Protein AF-A0ABD0RGY0-F1 (afdb_monomer)

pLDDT: mean 93.95, std 3.65, range [80.62, 98.25]

Organism: Cirrhinus mrigala (NCBI:txid683832)

Nearest PDB structures (foldseek):
  6o60-assembly1_A  TM=2.353E-01  e=8.264E+00  Homo sapiens

Sequence (127 aa):
LLKFADDTTVIGLIRDGDESAYRQEVKELAVWCSHNNLELNKLKTVEMIVDFRRNPPALSSLTIMDSTVATVEKFKFLGCFISQDLKWVTHIDSIVKKAQQRLYFLRQLKKFNLPQELLRQFYSAVI

Radius of gyration: 21.37 Å; Cα contacts (8 Å, |Δi|>4): 112; chains: 1; bounding box: 49×20×56 Å

Mean predicted aligned error: 4.46 Å

Structure (mmCIF, N/CA/C/O backbone):
data_AF-A0ABD0RGY0-F1
#
_entry.id   AF-A0ABD0RGY0-F1
#
loop_
_atom_site.group_PDB
_atom_site.id
_atom_site.type_symbol
_atom_site.label_atom_id
_atom_site.label_alt_id
_atom_site.label_comp_id
_atom_site.label_asym_id
_atom_site.label_entity_id
_atom_site.label_seq_id
_atom_site.pdbx_PDB_ins_code
_atom_site.Cartn_x
_atom_site.Cartn_y
_atom_site.Cartn_z
_atom_site.occupancy
_atom_site.B_iso_or_equiv
_atom_site.auth_seq_id
_atom_site.auth_comp_id
_atom_site.auth_asym_id
_atom_site.auth_atom_id
_atom_site.pdbx_PDB_model_num
ATOM 1 N N . LEU A 1 1 ? 5.033 -11.878 -10.026 1.00 84.94 1 LEU A N 1
ATOM 2 C CA . LEU A 1 1 ? 3.651 -11.351 -10.082 1.00 84.94 1 LEU A CA 1
ATOM 3 C C . LEU A 1 1 ? 2.887 -11.795 -8.840 1.00 84.94 1 LEU A C 1
ATOM 5 O O . LEU A 1 1 ? 2.991 -12.961 -8.477 1.00 84.94 1 LEU A O 1
ATOM 9 N N . LEU A 1 2 ? 2.134 -10.902 -8.205 1.00 91.94 2 LEU A N 1
ATOM 10 C CA . LEU A 1 2 ? 1.199 -11.233 -7.130 1.00 91.94 2 LEU A CA 1
ATOM 11 C C . LEU A 1 2 ? -0.186 -10.695 -7.501 1.00 91.94 2 LEU A C 1
ATOM 13 O O . LEU A 1 2 ? -0.298 -9.561 -7.955 1.00 91.94 2 LEU A O 1
ATOM 17 N N . LYS A 1 3 ? -1.228 -11.518 -7.359 1.00 92.12 3 LYS A N 1
ATOM 18 C CA . LYS A 1 3 ? -2.598 -11.186 -7.768 1.00 92.12 3 LYS A CA 1
ATOM 19 C C . LYS A 1 3 ? -3.573 -11.455 -6.629 1.00 92.12 3 LYS A C 1
ATOM 21 O O . LYS A 1 3 ? -3.503 -12.511 -6.001 1.00 92.12 3 LYS A O 1
ATOM 26 N N . PHE A 1 4 ? -4.501 -10.531 -6.411 1.00 92.00 4 PHE A N 1
ATOM 27 C CA . PHE A 1 4 ? -5.611 -10.682 -5.480 1.00 92.00 4 PHE A CA 1
ATOM 28 C C . PHE A 1 4 ? -6.869 -10.056 -6.086 1.00 92.00 4 PHE A C 1
ATOM 30 O O . PHE A 1 4 ? -6.917 -8.849 -6.276 1.00 92.00 4 PHE A O 1
ATOM 37 N N . ALA A 1 5 ? -7.885 -10.870 -6.385 1.00 90.75 5 ALA A N 1
ATOM 38 C CA . ALA A 1 5 ? -9.069 -10.429 -7.129 1.00 90.75 5 ALA A CA 1
ATOM 39 C C . ALA A 1 5 ? -8.685 -9.676 -8.428 1.00 90.75 5 ALA A C 1
ATOM 41 O O . ALA A 1 5 ? -8.069 -10.278 -9.316 1.00 90.75 5 ALA A O 1
ATOM 42 N N . ASP A 1 6 ? -9.055 -8.400 -8.537 1.00 89.44 6 ASP A N 1
ATOM 43 C CA . ASP A 1 6 ? -8.717 -7.478 -9.623 1.00 89.44 6 ASP A CA 1
ATOM 44 C C . ASP A 1 6 ? -7.370 -6.758 -9.425 1.00 89.44 6 ASP A C 1
ATOM 46 O O . ASP A 1 6 ? -6.759 -6.327 -10.405 1.00 89.44 6 ASP A O 1
ATOM 50 N N . ASP A 1 7 ? -6.852 -6.697 -8.195 1.00 91.31 7 ASP A N 1
ATOM 51 C CA . ASP A 1 7 ? -5.549 -6.103 -7.902 1.00 91.31 7 ASP A CA 1
ATOM 52 C C . ASP A 1 7 ? -4.412 -7.004 -8.411 1.00 91.31 7 ASP A C 1
ATOM 54 O O . ASP A 1 7 ? -4.314 -8.196 -8.097 1.00 91.31 7 ASP A O 1
ATOM 58 N N . THR A 1 8 ? -3.502 -6.411 -9.183 1.00 93.44 8 THR A N 1
ATOM 59 C CA . THR A 1 8 ? -2.308 -7.081 -9.710 1.00 93.44 8 THR A CA 1
ATOM 60 C C . THR A 1 8 ? -1.064 -6.270 -9.374 1.00 93.44 8 THR A C 1
ATOM 62 O O . THR A 1 8 ? -1.021 -5.058 -9.568 1.00 93.44 8 THR A O 1
ATOM 65 N N . THR A 1 9 ? -0.029 -6.939 -8.873 1.00 94.62 9 THR A N 1
ATOM 66 C CA . THR A 1 9 ? 1.244 -6.330 -8.485 1.00 94.62 9 THR A CA 1
ATOM 67 C C . THR A 1 9 ? 2.392 -7.029 -9.199 1.00 94.62 9 THR A C 1
ATOM 69 O O . THR A 1 9 ? 2.614 -8.236 -9.049 1.00 94.62 9 THR A O 1
ATOM 72 N N . VAL A 1 10 ? 3.152 -6.256 -9.971 1.00 95.19 10 VAL A N 1
ATOM 73 C CA . VAL A 1 10 ? 4.429 -6.683 -10.544 1.00 95.19 10 VAL A CA 1
ATOM 74 C C . VAL A 1 10 ? 5.529 -6.250 -9.583 1.00 95.19 10 VAL A C 1
ATOM 76 O O . VAL A 1 10 ? 5.566 -5.103 -9.152 1.00 95.19 10 VAL A O 1
ATOM 79 N N . ILE A 1 11 ? 6.400 -7.186 -9.217 1.00 94.56 11 ILE A N 1
ATOM 80 C CA . ILE A 1 11 ? 7.558 -6.936 -8.358 1.00 94.56 11 ILE A CA 1
ATOM 81 C C . ILE A 1 11 ? 8.770 -7.373 -9.159 1.00 94.56 11 ILE A C 1
ATOM 83 O O . ILE A 1 11 ? 8.800 -8.506 -9.642 1.00 94.56 11 ILE A O 1
ATOM 87 N N . GLY A 1 12 ? 9.753 -6.492 -9.285 1.00 94.44 12 GLY A N 1
ATOM 88 C CA . GLY A 1 12 ? 11.006 -6.799 -9.949 1.00 94.44 12 GLY A CA 1
ATOM 89 C C . GLY A 1 12 ? 12.186 -6.183 -9.219 1.00 94.44 12 GLY A C 1
ATOM 90 O O . GLY A 1 12 ? 12.043 -5.239 -8.445 1.00 94.44 12 GLY A O 1
ATOM 91 N N . LEU A 1 13 ? 13.352 -6.778 -9.440 1.00 93.81 13 LEU A N 1
ATOM 92 C CA . LEU A 1 13 ? 14.601 -6.358 -8.828 1.00 93.81 13 LEU A CA 1
ATOM 93 C C . LEU A 1 13 ? 15.405 -5.537 -9.835 1.00 93.81 13 LEU A C 1
ATOM 95 O O . LEU A 1 13 ? 15.685 -6.025 -10.925 1.00 93.81 13 LEU A O 1
ATOM 99 N N . ILE A 1 14 ? 15.810 -4.333 -9.436 1.00 92.62 14 ILE A N 1
ATOM 100 C CA . ILE A 1 14 ? 16.719 -3.478 -10.205 1.00 92.62 14 ILE A CA 1
ATOM 101 C C . ILE A 1 14 ? 18.143 -3.746 -9.710 1.00 92.62 14 ILE A C 1
ATOM 103 O O . ILE A 1 14 ? 18.425 -3.593 -8.518 1.00 92.62 14 ILE A O 1
ATOM 107 N N . ARG A 1 15 ? 19.047 -4.157 -10.605 1.00 90.25 15 ARG A N 1
ATOM 108 C CA . ARG A 1 15 ? 20.470 -4.403 -10.296 1.00 90.25 15 ARG A CA 1
ATOM 109 C C . ARG A 1 15 ? 21.342 -3.575 -11.212 1.00 90.25 15 ARG A C 1
ATOM 111 O O . ARG A 1 15 ? 21.086 -3.537 -12.401 1.00 90.25 15 ARG A O 1
ATOM 118 N N . ASP A 1 16 ? 22.343 -2.899 -10.655 1.00 87.94 16 ASP A N 1
ATOM 119 C CA . ASP A 1 16 ? 23.302 -2.098 -11.431 1.00 87.94 16 ASP A CA 1
ATOM 120 C C . ASP A 1 16 ? 22.646 -1.061 -12.368 1.00 87.94 16 ASP A C 1
ATOM 122 O O . ASP A 1 16 ? 23.199 -0.686 -13.395 1.00 87.94 16 ASP A O 1
ATOM 126 N N . GLY A 1 17 ? 21.453 -0.580 -11.994 1.00 86.38 17 GLY A N 1
ATOM 127 C CA . GLY A 1 17 ? 20.658 0.346 -12.807 1.00 86.38 17 GLY A CA 1
ATOM 128 C C . GLY A 1 17 ? 19.869 -0.316 -13.942 1.00 86.38 17 GLY A C 1
ATOM 129 O O . GLY A 1 17 ? 19.181 0.386 -14.672 1.00 86.38 17 GLY A O 1
ATOM 130 N N . ASP A 1 18 ? 19.925 -1.641 -14.082 1.00 90.88 18 ASP A N 1
ATOM 131 C CA . ASP A 1 18 ? 19.121 -2.382 -15.047 1.00 90.88 18 ASP A CA 1
ATOM 132 C C . ASP A 1 18 ? 17.682 -2.566 -14.549 1.00 90.88 18 ASP A C 1
ATOM 134 O O . ASP A 1 18 ? 17.399 -3.291 -13.590 1.00 90.88 18 ASP A O 1
ATOM 138 N 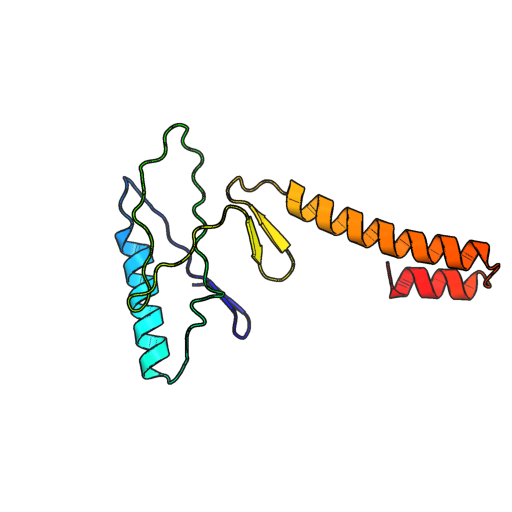N . GLU A 1 19 ? 16.771 -1.881 -15.233 1.00 92.75 19 GLU A N 1
ATOM 139 C CA . GLU A 1 19 ? 15.326 -1.888 -15.010 1.00 92.75 19 GLU A CA 1
ATOM 140 C C . GLU A 1 19 ? 14.588 -2.853 -15.962 1.00 92.75 19 GLU A C 1
ATOM 142 O O . GLU A 1 19 ? 13.366 -3.010 -15.881 1.00 92.75 19 GLU A O 1
ATOM 147 N N . SER A 1 20 ? 15.302 -3.492 -16.895 1.00 93.25 20 SER A N 1
ATOM 148 C CA . SER A 1 20 ? 14.706 -4.133 -18.076 1.00 93.25 20 SER A CA 1
ATOM 149 C C . SER A 1 20 ? 13.772 -5.283 -17.719 1.00 93.25 20 SER A C 1
ATOM 151 O O . SER A 1 20 ? 12.699 -5.402 -18.307 1.00 93.25 20 SER A O 1
ATOM 153 N N . ALA A 1 21 ? 14.141 -6.100 -16.729 1.00 93.19 21 ALA A N 1
ATOM 154 C CA . ALA A 1 21 ? 13.369 -7.280 -16.349 1.00 93.19 21 ALA A CA 1
ATOM 155 C C . ALA A 1 21 ? 11.936 -6.929 -15.916 1.00 93.19 21 ALA A C 1
ATOM 157 O O . ALA A 1 21 ? 10.972 -7.475 -16.446 1.00 93.19 21 ALA A O 1
ATOM 158 N N . TYR A 1 22 ? 11.774 -5.982 -14.987 1.00 93.69 22 TYR A N 1
ATOM 159 C CA . TYR A 1 22 ? 10.441 -5.631 -14.490 1.00 93.69 22 TYR A CA 1
ATOM 160 C C . TYR A 1 22 ? 9.643 -4.816 -15.513 1.00 93.69 22 TYR A C 1
ATOM 162 O O . TYR A 1 22 ? 8.427 -4.971 -15.609 1.00 93.69 22 TYR A O 1
ATOM 170 N N . ARG A 1 23 ? 10.316 -3.974 -16.309 1.00 94.62 23 ARG A N 1
ATOM 171 C CA . ARG A 1 23 ? 9.673 -3.209 -17.387 1.00 94.62 23 ARG A CA 1
ATOM 172 C C . ARG A 1 23 ? 9.133 -4.123 -18.479 1.00 94.62 23 ARG A C 1
ATOM 174 O O . ARG A 1 23 ? 8.033 -3.885 -18.977 1.00 94.62 23 ARG A O 1
ATOM 181 N N . GLN A 1 24 ? 9.875 -5.175 -18.817 1.00 94.31 24 GLN A N 1
ATOM 182 C CA . GLN A 1 24 ? 9.428 -6.188 -19.765 1.00 94.31 24 GLN A CA 1
ATOM 183 C C . GLN A 1 24 ? 8.193 -6.928 -19.237 1.00 94.31 24 GLN A C 1
ATOM 185 O O . GLN A 1 24 ? 7.201 -7.019 -19.953 1.00 94.31 24 GLN A O 1
ATOM 190 N N . GLU A 1 25 ? 8.195 -7.340 -17.969 1.00 94.94 25 GLU A N 1
ATOM 191 C CA . GLU A 1 25 ? 7.032 -7.960 -17.313 1.00 94.94 25 GLU A CA 1
ATOM 192 C C . GLU A 1 25 ? 5.794 -7.045 -17.313 1.00 94.94 25 GLU A C 1
ATOM 194 O O . GLU A 1 25 ? 4.690 -7.475 -17.645 1.00 94.94 25 GLU A O 1
ATOM 199 N N . VAL A 1 26 ? 5.956 -5.753 -17.001 1.00 94.81 26 VAL A N 1
ATOM 200 C CA . VAL A 1 26 ? 4.856 -4.771 -17.066 1.00 94.81 26 VAL A CA 1
ATOM 201 C C . VAL A 1 26 ? 4.310 -4.644 -18.491 1.00 94.81 26 VAL A C 1
ATOM 203 O O . VAL A 1 26 ? 3.092 -4.585 -18.686 1.00 94.81 26 VAL A O 1
ATOM 206 N N . LYS A 1 27 ? 5.191 -4.620 -19.497 1.00 94.19 27 LYS A N 1
ATOM 207 C CA . LYS A 1 27 ? 4.805 -4.543 -20.910 1.00 94.19 27 LYS A CA 1
ATOM 208 C C . LYS A 1 27 ? 4.047 -5.792 -21.355 1.00 94.19 27 LYS A C 1
ATOM 210 O O . LYS A 1 27 ? 2.996 -5.668 -21.981 1.00 94.19 27 LYS A O 1
ATOM 215 N N . GLU A 1 28 ? 4.552 -6.976 -21.025 1.00 94.50 28 GLU A N 1
ATOM 216 C CA . GLU A 1 28 ? 3.906 -8.252 -21.342 1.00 94.50 28 GLU A CA 1
ATOM 217 C C . GLU A 1 28 ? 2.541 -8.370 -20.670 1.00 94.50 28 GLU A C 1
ATOM 219 O O . GLU A 1 28 ? 1.568 -8.742 -21.327 1.00 94.50 28 GLU A O 1
ATOM 224 N N . LEU A 1 29 ? 2.433 -7.952 -19.406 1.00 94.25 29 LEU A N 1
ATOM 225 C CA . LEU A 1 29 ? 1.162 -7.907 -18.692 1.00 94.25 29 LEU A CA 1
ATOM 226 C C . LEU A 1 29 ? 0.164 -6.959 -19.368 1.00 94.25 29 LEU A C 1
ATOM 228 O O . LEU A 1 29 ? -0.991 -7.331 -19.561 1.00 94.25 29 LEU A O 1
ATOM 232 N N . ALA A 1 30 ? 0.590 -5.758 -19.768 1.00 94.00 30 ALA A N 1
ATOM 233 C CA . ALA A 1 30 ? -0.280 -4.803 -20.453 1.00 94.00 30 ALA A CA 1
ATOM 234 C C . ALA A 1 30 ? -0.779 -5.336 -21.806 1.00 94.00 30 ALA A C 1
ATOM 236 O O . ALA A 1 30 ? -1.962 -5.210 -22.130 1.00 94.00 30 ALA A O 1
ATOM 237 N N . VAL A 1 31 ? 0.105 -5.982 -22.571 1.00 94.44 31 VAL A N 1
ATOM 238 C CA . VAL A 1 31 ? -0.242 -6.649 -23.833 1.00 94.44 31 VAL A CA 1
ATOM 239 C C . VAL A 1 31 ? -1.211 -7.804 -23.587 1.00 94.44 31 VAL A C 1
ATOM 241 O O . VAL A 1 31 ? -2.194 -7.948 -24.312 1.00 94.44 31 VAL A O 1
ATOM 244 N N . TRP A 1 32 ? -0.973 -8.616 -22.560 1.00 94.81 32 TRP A N 1
ATOM 245 C CA . TRP A 1 32 ? -1.865 -9.712 -22.201 1.00 94.81 32 TRP A CA 1
A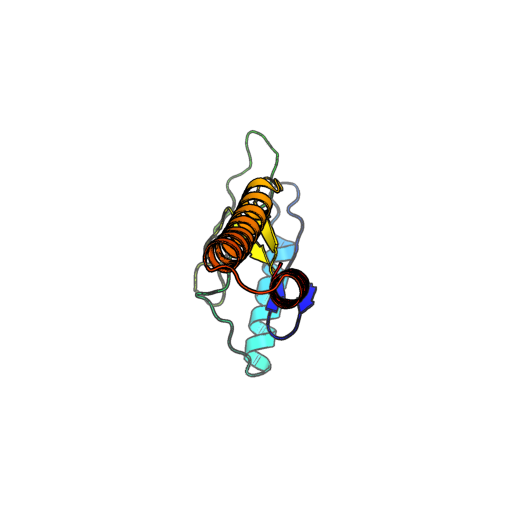TOM 246 C C . TRP A 1 32 ? -3.249 -9.199 -21.788 1.00 94.81 32 TRP A C 1
ATOM 248 O O . TRP A 1 32 ? -4.250 -9.719 -22.274 1.00 94.81 32 TRP A O 1
ATOM 258 N N . CYS A 1 33 ? -3.328 -8.145 -20.972 1.00 94.19 33 CYS A N 1
ATOM 259 C CA . CYS A 1 33 ? -4.595 -7.519 -20.596 1.00 94.19 33 CYS A CA 1
ATOM 260 C C . CYS A 1 33 ? -5.380 -7.047 -21.827 1.00 94.19 33 CYS A C 1
ATOM 262 O O . CYS A 1 33 ? -6.545 -7.409 -21.969 1.00 94.19 33 CYS A O 1
ATOM 264 N N . SER A 1 34 ? -4.721 -6.343 -22.753 1.00 92.88 34 SER A N 1
ATOM 265 C CA . SER A 1 34 ? -5.317 -5.903 -24.022 1.00 92.88 34 SER A CA 1
ATOM 266 C C . SER A 1 34 ? -5.908 -7.070 -24.829 1.00 92.88 34 SER A C 1
ATOM 268 O O . SER A 1 34 ? -7.077 -7.030 -25.206 1.00 92.88 34 SER A O 1
ATOM 270 N N . HIS A 1 35 ? -5.146 -8.154 -25.016 1.00 96.31 35 HIS A N 1
ATOM 271 C CA . HIS A 1 35 ? -5.612 -9.336 -25.755 1.00 96.31 35 HIS A CA 1
ATOM 272 C C . HIS A 1 35 ? -6.754 -10.096 -25.070 1.00 96.31 35 HIS A C 1
ATOM 274 O O . HIS A 1 35 ? -7.486 -10.825 -25.735 1.00 96.31 35 HIS A O 1
ATOM 280 N N . ASN A 1 36 ? -6.891 -9.959 -23.751 1.00 95.62 36 ASN A N 1
ATOM 281 C CA . ASN A 1 36 ? -7.916 -10.640 -22.960 1.00 95.62 36 ASN A CA 1
ATOM 282 C C . ASN A 1 36 ? -9.083 -9.714 -22.591 1.00 95.62 36 ASN A C 1
ATOM 284 O O . ASN A 1 36 ? -9.851 -10.028 -21.682 1.00 95.62 36 ASN A O 1
ATOM 288 N N . ASN A 1 37 ? -9.227 -8.581 -23.286 1.00 94.62 37 ASN A N 1
ATOM 289 C CA . ASN A 1 37 ? -10.287 -7.594 -23.076 1.00 94.62 37 ASN A CA 1
ATOM 290 C C . ASN A 1 37 ? -10.334 -7.060 -21.630 1.00 94.62 37 ASN A C 1
ATOM 292 O O . ASN A 1 37 ? -11.404 -6.765 -21.095 1.00 94.62 37 ASN A O 1
ATOM 296 N N . LEU A 1 38 ? -9.168 -6.945 -20.992 1.00 93.12 38 LEU A N 1
ATOM 297 C CA . LEU A 1 38 ? -8.994 -6.349 -19.673 1.00 93.12 38 LEU A CA 1
ATOM 298 C C . LEU A 1 38 ? -8.399 -4.952 -19.822 1.00 93.12 38 LEU A C 1
ATOM 300 O O . LEU A 1 38 ? -7.327 -4.768 -20.400 1.00 93.12 38 LEU A O 1
ATOM 304 N N . GLU A 1 39 ? -9.076 -3.964 -19.250 1.00 90.88 39 GLU A N 1
ATOM 305 C CA . GLU A 1 39 ? -8.609 -2.584 -19.254 1.00 90.88 39 GLU A CA 1
ATOM 306 C C . GLU A 1 39 ? -7.813 -2.275 -17.981 1.00 90.88 39 GLU A C 1
ATOM 308 O O . GLU A 1 39 ? -8.304 -2.419 -16.860 1.00 90.88 39 GLU A O 1
ATOM 313 N N . LEU A 1 40 ? -6.566 -1.827 -18.147 1.00 91.31 40 LEU A N 1
ATOM 314 C CA . LEU A 1 40 ? -5.748 -1.362 -17.031 1.00 91.31 40 LEU A CA 1
ATOM 315 C C . LEU A 1 40 ? -6.179 0.041 -16.604 1.00 91.31 40 LEU A C 1
ATOM 317 O O . LEU A 1 40 ? -6.145 0.986 -17.395 1.00 91.31 40 LEU A O 1
ATOM 321 N N . ASN A 1 41 ? -6.498 0.210 -15.321 1.00 90.88 41 ASN A N 1
ATOM 322 C CA . ASN A 1 41 ? -6.821 1.522 -14.774 1.00 90.88 41 ASN A CA 1
ATOM 323 C C . ASN A 1 41 ? -5.550 2.355 -14.544 1.00 90.88 41 ASN A C 1
ATOM 325 O O . ASN A 1 41 ? -4.992 2.386 -13.448 1.00 90.88 41 ASN A O 1
ATOM 329 N N . LYS A 1 42 ? -5.132 3.078 -15.584 1.00 86.12 42 LYS A N 1
ATOM 330 C CA . LYS A 1 42 ? -3.921 3.916 -15.604 1.00 86.12 42 LYS A CA 1
ATOM 331 C C . LYS A 1 42 ? -3.848 4.943 -14.465 1.00 86.12 42 LYS A C 1
ATOM 333 O O . LYS A 1 42 ? -2.757 5.248 -14.008 1.00 86.12 42 LYS A O 1
ATOM 338 N N . LEU A 1 43 ? -4.991 5.456 -13.996 1.00 86.88 43 LEU A N 1
ATOM 339 C CA . LEU A 1 43 ? -5.052 6.441 -12.906 1.00 86.88 43 LEU A CA 1
ATOM 340 C C . LEU A 1 43 ? -4.850 5.818 -11.519 1.00 86.88 43 LEU A C 1
ATOM 342 O O . LEU A 1 43 ? -4.464 6.517 -10.584 1.00 86.88 43 LEU A O 1
ATOM 346 N N . LYS A 1 44 ? -5.155 4.524 -11.367 1.00 90.00 44 LYS A N 1
ATOM 347 C CA . LYS A 1 44 ? -4.966 3.779 -10.114 1.00 90.00 44 LYS A CA 1
ATOM 348 C C . LYS A 1 44 ? -3.646 3.012 -10.072 1.00 90.00 44 LYS A C 1
ATOM 350 O O . LYS A 1 44 ? -3.187 2.688 -8.979 1.00 90.00 44 LYS A O 1
ATOM 355 N N . THR A 1 45 ? -3.048 2.724 -11.225 1.00 93.69 45 THR A N 1
ATOM 356 C CA . THR A 1 45 ? -1.724 2.105 -11.306 1.00 93.69 45 THR A CA 1
ATOM 357 C C . THR A 1 45 ? -0.657 3.093 -10.851 1.00 93.69 45 THR A C 1
ATOM 359 O O . THR A 1 45 ? -0.570 4.211 -11.354 1.00 93.69 45 THR A O 1
ATOM 362 N N . VAL A 1 46 ? 0.174 2.661 -9.909 1.00 95.25 46 VAL A N 1
ATOM 363 C CA . VAL A 1 46 ? 1.289 3.440 -9.366 1.00 95.25 46 VAL A CA 1
ATOM 364 C C . VAL A 1 46 ? 2.549 2.587 -9.328 1.00 95.25 46 VAL A C 1
ATOM 366 O O . VAL A 1 46 ? 2.476 1.361 -9.237 1.00 95.25 46 VAL A O 1
ATOM 369 N N . GLU A 1 47 ? 3.702 3.239 -9.374 1.00 96.12 47 GLU A N 1
ATOM 370 C CA . GLU A 1 47 ? 5.010 2.621 -9.181 1.00 96.12 47 GLU A CA 1
ATOM 371 C C . GLU A 1 47 ? 5.545 3.003 -7.798 1.00 96.12 47 GLU A C 1
ATOM 373 O O . GLU A 1 47 ? 5.435 4.150 -7.368 1.00 96.12 47 GLU A O 1
ATOM 378 N N . MET A 1 48 ? 6.133 2.049 -7.084 1.00 95.81 48 MET A N 1
ATOM 379 C CA . MET A 1 48 ? 6.859 2.317 -5.846 1.00 95.81 48 MET A CA 1
ATOM 380 C C . MET A 1 48 ? 8.236 1.684 -5.959 1.00 95.81 48 MET A C 1
ATOM 382 O O . MET A 1 48 ? 8.349 0.477 -6.163 1.00 95.81 48 MET A O 1
ATOM 386 N N . ILE A 1 49 ? 9.271 2.504 -5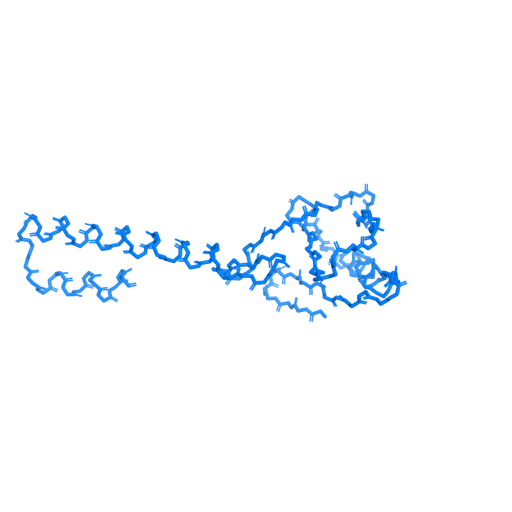.805 1.00 94.94 49 ILE A N 1
ATOM 387 C CA . ILE A 1 49 ? 10.664 2.065 -5.810 1.00 94.94 49 ILE A CA 1
ATOM 388 C C . ILE A 1 49 ? 11.159 2.062 -4.368 1.00 94.94 49 ILE A C 1
ATOM 390 O O . ILE A 1 49 ? 11.003 3.041 -3.645 1.00 94.94 49 ILE A O 1
ATOM 394 N N . VAL A 1 50 ? 11.757 0.949 -3.956 1.00 95.12 50 VAL A N 1
ATOM 395 C CA . VAL A 1 50 ? 12.374 0.794 -2.637 1.00 95.12 50 VAL A CA 1
ATOM 396 C C . VAL A 1 50 ? 13.882 0.729 -2.836 1.00 95.12 50 VAL A C 1
ATOM 398 O O . VAL A 1 50 ? 14.399 -0.255 -3.362 1.00 95.12 50 VAL A O 1
ATOM 401 N N . ASP A 1 51 ? 14.585 1.781 -2.418 1.00 94.50 51 ASP A N 1
ATOM 402 C CA . ASP A 1 51 ? 16.040 1.882 -2.518 1.00 94.50 51 ASP A CA 1
ATOM 403 C C . ASP A 1 51 ? 16.623 2.539 -1.260 1.00 94.50 51 ASP A C 1
ATOM 405 O O . ASP A 1 51 ? 16.248 3.646 -0.882 1.00 94.50 51 ASP A O 1
ATOM 409 N N . PHE A 1 52 ? 17.549 1.842 -0.600 1.00 93.88 52 PHE A N 1
ATOM 410 C CA . PHE A 1 52 ? 18.193 2.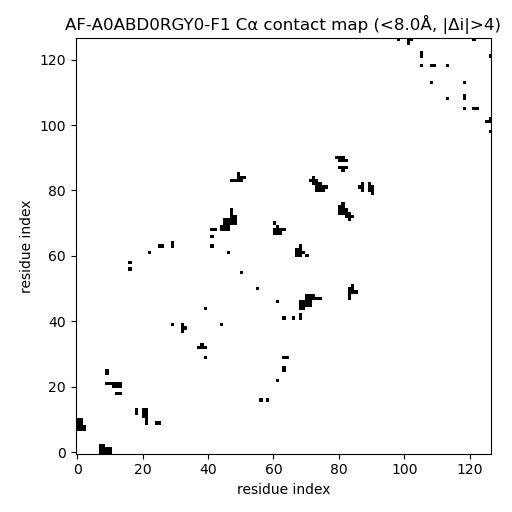294 0.638 1.00 93.88 52 PHE A CA 1
ATOM 411 C C . PHE A 1 52 ? 19.591 2.884 0.412 1.00 93.88 52 PHE A C 1
ATOM 413 O O . PHE A 1 52 ? 20.285 3.233 1.373 1.00 93.88 52 PHE A O 1
ATOM 420 N N . ARG A 1 53 ? 20.047 2.981 -0.843 1.00 92.00 53 ARG A N 1
ATOM 421 C CA . ARG A 1 53 ? 21.315 3.638 -1.173 1.00 92.00 53 ARG A CA 1
ATOM 422 C C . ARG A 1 53 ? 21.223 5.129 -0.845 1.00 92.00 53 ARG A C 1
ATOM 424 O O . ARG A 1 53 ? 20.198 5.760 -1.056 1.00 92.00 53 ARG A O 1
ATOM 431 N N . ARG A 1 54 ? 22.325 5.716 -0.362 1.00 90.25 54 ARG A N 1
ATOM 432 C CA . ARG A 1 54 ? 22.390 7.164 -0.062 1.00 90.25 54 ARG A CA 1
ATOM 433 C C . ARG A 1 54 ? 22.237 8.030 -1.314 1.00 90.25 54 ARG A C 1
ATOM 435 O O . ARG A 1 54 ? 21.611 9.076 -1.247 1.00 90.25 54 ARG A O 1
ATOM 442 N N . ASN A 1 55 ? 22.812 7.569 -2.424 1.00 87.00 55 ASN A N 1
ATOM 443 C CA . ASN A 1 55 ? 22.755 8.215 -3.731 1.00 87.00 55 ASN A CA 1
ATOM 444 C C . ASN A 1 55 ? 22.181 7.202 -4.731 1.00 87.00 55 ASN A C 1
ATOM 446 O O . ASN A 1 55 ? 22.957 6.519 -5.409 1.00 87.00 55 ASN A O 1
ATOM 450 N N . PRO A 1 56 ? 20.853 7.008 -4.756 1.00 86.38 56 PRO A N 1
ATOM 451 C CA . PRO A 1 56 ? 20.236 6.120 -5.725 1.00 86.38 56 PRO A CA 1
ATOM 452 C C . PRO A 1 56 ? 20.427 6.690 -7.142 1.00 86.38 56 PRO A C 1
ATOM 454 O O . PRO A 1 56 ? 20.430 7.912 -7.321 1.00 86.38 56 PRO A O 1
ATOM 457 N N . PRO A 1 57 ? 20.620 5.834 -8.158 1.00 85.81 57 PRO A N 1
ATOM 458 C CA . PRO A 1 57 ? 20.636 6.275 -9.543 1.00 85.81 57 PRO A CA 1
ATOM 459 C C . PRO A 1 57 ? 19.273 6.871 -9.908 1.00 85.81 57 PRO A C 1
ATOM 461 O O . PRO A 1 57 ? 18.236 6.423 -9.418 1.00 85.81 57 PRO A O 1
ATOM 464 N N . ALA A 1 58 ? 19.274 7.869 -10.790 1.00 84.62 58 ALA A N 1
ATOM 465 C CA . ALA A 1 58 ? 18.037 8.361 -11.374 1.00 84.62 58 ALA A CA 1
ATOM 466 C C . ALA A 1 58 ? 17.432 7.258 -12.253 1.00 84.62 58 ALA A C 1
ATOM 468 O O . ALA A 1 58 ? 18.089 6.778 -13.176 1.00 84.62 58 ALA A O 1
ATOM 469 N N . LEU A 1 59 ? 16.196 6.864 -11.950 1.00 86.69 59 LEU A N 1
ATOM 470 C CA . LEU A 1 59 ? 15.442 5.897 -12.740 1.00 86.69 59 LEU A CA 1
ATOM 471 C C . LEU A 1 59 ? 14.503 6.634 -13.690 1.00 86.69 59 LEU A C 1
ATOM 473 O O . LEU A 1 59 ? 13.992 7.715 -13.381 1.00 86.69 59 LEU A O 1
ATOM 477 N N . SER A 1 60 ? 14.303 6.056 -14.869 1.00 87.44 60 SER A N 1
ATOM 478 C CA . SER A 1 60 ? 13.385 6.624 -15.857 1.00 87.44 60 SER A CA 1
ATOM 479 C C . SER A 1 60 ? 11.935 6.444 -15.404 1.00 87.44 60 SER A C 1
ATOM 481 O O . SER A 1 60 ? 11.611 5.493 -14.702 1.00 87.44 60 SER A O 1
ATOM 483 N N . SER A 1 61 ? 11.014 7.322 -15.802 1.00 90.81 61 SER A N 1
ATOM 484 C CA . SER A 1 61 ? 9.600 7.098 -15.475 1.00 90.81 61 SER A CA 1
ATOM 485 C C . SER A 1 61 ? 9.067 5.835 -16.168 1.00 90.81 61 SER A C 1
ATOM 487 O O . SER A 1 61 ? 9.393 5.560 -17.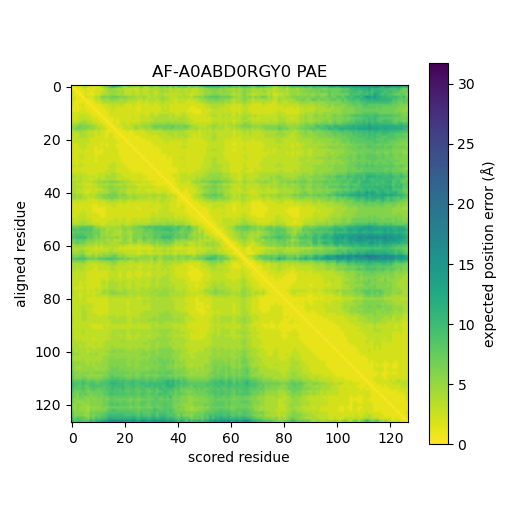328 1.00 90.81 61 SER A O 1
ATOM 489 N N . LEU A 1 62 ? 8.249 5.047 -15.469 1.00 93.38 62 LEU A N 1
ATOM 490 C CA . LEU A 1 62 ? 7.548 3.908 -16.059 1.00 93.38 62 LEU A CA 1
ATOM 491 C C . LEU A 1 62 ? 6.397 4.388 -16.951 1.00 93.38 62 LEU A C 1
ATOM 493 O O . LEU A 1 62 ? 5.617 5.259 -16.565 1.00 93.38 62 LEU A O 1
ATOM 497 N N . THR A 1 63 ? 6.259 3.797 -18.136 1.00 91.88 63 THR A N 1
ATOM 498 C CA . THR A 1 63 ? 5.157 4.073 -19.065 1.00 91.88 63 THR A CA 1
ATOM 499 C C . THR A 1 63 ? 4.399 2.792 -19.403 1.00 91.88 63 THR A C 1
ATOM 501 O O . THR A 1 63 ? 4.991 1.741 -19.647 1.00 91.88 63 THR A O 1
ATOM 504 N N . ILE A 1 64 ? 3.067 2.872 -19.419 1.00 90.38 64 ILE A N 1
ATOM 505 C CA . ILE A 1 64 ? 2.166 1.781 -19.812 1.00 90.38 64 ILE A CA 1
ATOM 506 C C . ILE A 1 64 ? 1.228 2.310 -20.895 1.00 90.38 64 ILE A C 1
ATOM 508 O O . ILE A 1 64 ? 0.432 3.209 -20.626 1.00 90.38 64 ILE A O 1
ATOM 512 N N . MET A 1 65 ? 1.293 1.741 -22.106 1.00 80.62 65 MET A N 1
ATOM 513 C CA . MET A 1 65 ? 0.454 2.142 -23.252 1.00 80.62 65 MET A CA 1
ATOM 514 C C . MET A 1 65 ? 0.412 3.674 -23.427 1.00 80.62 65 MET A C 1
ATOM 516 O O . MET A 1 65 ? -0.659 4.286 -23.346 1.00 80.62 65 MET A O 1
ATOM 520 N N . ASP A 1 66 ? 1.603 4.273 -23.544 1.00 83.56 66 ASP A N 1
ATOM 521 C CA . ASP A 1 66 ? 1.856 5.716 -23.708 1.00 83.56 66 ASP A CA 1
ATOM 522 C C . ASP A 1 66 ? 1.376 6.614 -22.558 1.00 83.56 66 ASP A C 1
ATOM 524 O O . ASP A 1 66 ? 1.228 7.825 -22.703 1.00 83.56 66 ASP A O 1
ATOM 528 N N . SER A 1 67 ? 1.125 6.037 -21.384 1.00 88.88 67 SER A N 1
ATOM 529 C CA . SER A 1 67 ? 0.746 6.782 -20.183 1.00 88.88 67 SER A CA 1
ATOM 530 C C . SER A 1 67 ? 1.788 6.599 -19.090 1.00 88.88 67 SER A C 1
ATOM 532 O O . SER A 1 67 ? 2.096 5.472 -18.701 1.00 88.88 67 SER A O 1
ATOM 534 N N . THR A 1 68 ? 2.334 7.710 -18.600 1.00 92.81 68 THR A N 1
ATOM 535 C CA . THR A 1 68 ? 3.291 7.711 -17.492 1.00 92.81 68 THR A CA 1
ATOM 536 C C . THR A 1 68 ? 2.604 7.277 -16.204 1.00 92.81 68 THR A C 1
ATOM 538 O O . THR A 1 68 ? 1.571 7.827 -15.823 1.00 92.81 68 THR A O 1
ATOM 541 N N . VAL A 1 69 ? 3.189 6.290 -15.536 1.00 94.38 69 VAL A N 1
ATOM 542 C CA . VAL A 1 69 ? 2.744 5.796 -14.234 1.00 94.38 69 VAL A CA 1
ATOM 543 C C . VAL A 1 69 ? 3.307 6.708 -13.149 1.00 94.38 69 VAL A C 1
ATOM 545 O O . VAL A 1 69 ? 4.487 7.054 -13.166 1.00 94.38 69 VAL A O 1
ATOM 548 N N . ALA A 1 70 ? 2.464 7.110 -12.200 1.00 94.25 70 ALA A N 1
ATOM 549 C CA . ALA A 1 70 ? 2.901 7.948 -11.093 1.00 94.25 70 ALA A CA 1
ATOM 550 C C . ALA A 1 70 ? 3.749 7.143 -10.098 1.00 94.25 70 ALA A C 1
ATOM 552 O O . ALA A 1 70 ? 3.316 6.093 -9.617 1.00 94.25 70 ALA A O 1
ATOM 553 N N . THR A 1 71 ? 4.921 7.666 -9.741 1.00 94.75 71 THR A N 1
ATOM 554 C CA . THR A 1 71 ? 5.727 7.131 -8.640 1.00 94.75 71 THR A CA 1
ATOM 555 C C . THR A 1 71 ? 5.181 7.634 -7.303 1.00 94.75 71 THR A C 1
ATOM 557 O O . THR A 1 71 ? 4.875 8.820 -7.157 1.00 94.75 71 THR A O 1
ATOM 560 N N . VAL A 1 72 ? 5.057 6.749 -6.315 1.00 95.81 72 VAL A N 1
ATOM 561 C CA . VAL A 1 72 ? 4.535 7.077 -4.983 1.00 95.81 72 VAL A CA 1
ATOM 562 C C . VAL A 1 72 ? 5.472 6.619 -3.875 1.00 95.81 72 VAL A C 1
ATOM 564 O O . VAL A 1 72 ? 6.053 5.540 -3.921 1.00 95.81 72 VAL A O 1
ATOM 567 N N . GLU A 1 73 ? 5.546 7.417 -2.813 1.00 96.44 73 GLU A N 1
ATOM 568 C CA . GLU A 1 73 ? 6.330 7.080 -1.620 1.00 96.44 73 GLU A CA 1
ATOM 569 C C . GLU A 1 73 ? 5.584 6.149 -0.662 1.00 96.44 73 GLU A C 1
ATOM 571 O O . GLU A 1 73 ? 6.180 5.526 0.211 1.00 96.44 73 GLU A O 1
ATOM 576 N N . LYS A 1 74 ? 4.255 6.105 -0.762 1.00 96.62 74 LYS A N 1
ATOM 577 C CA . LYS A 1 74 ? 3.391 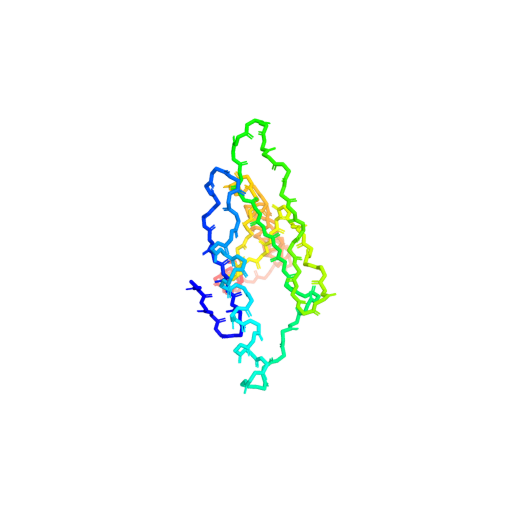5.286 0.084 1.00 96.62 74 LYS A CA 1
ATOM 578 C C . LYS A 1 74 ? 2.138 4.882 -0.670 1.00 96.62 74 LYS A C 1
ATOM 580 O O . LYS A 1 74 ? 1.558 5.684 -1.399 1.00 96.62 74 LYS A O 1
ATOM 585 N N . PHE A 1 75 ? 1.691 3.657 -0.446 1.00 95.44 75 PHE A N 1
ATOM 586 C CA . PHE A 1 75 ? 0.517 3.095 -1.099 1.00 95.44 75 PHE A CA 1
ATOM 587 C C . PHE A 1 75 ? -0.226 2.166 -0.145 1.00 95.44 75 PHE A C 1
ATOM 589 O O . PHE A 1 75 ? 0.372 1.540 0.731 1.00 95.44 75 PHE A O 1
ATOM 596 N N . LYS A 1 76 ? -1.549 2.085 -0.297 1.00 94.62 76 LYS A N 1
ATOM 597 C CA . LYS A 1 76 ? -2.381 1.185 0.499 1.00 94.62 76 LYS A CA 1
ATOM 598 C C . LYS A 1 76 ? -2.594 -0.121 -0.262 1.00 94.62 76 LYS A C 1
ATOM 600 O O . LYS A 1 76 ? -3.505 -0.218 -1.074 1.00 94.62 76 LYS A O 1
ATOM 605 N N . PHE A 1 77 ? -1.789 -1.123 0.053 1.00 92.81 77 PHE A N 1
ATOM 606 C CA . PHE A 1 77 ? -1.857 -2.455 -0.526 1.00 92.81 77 PHE A CA 1
A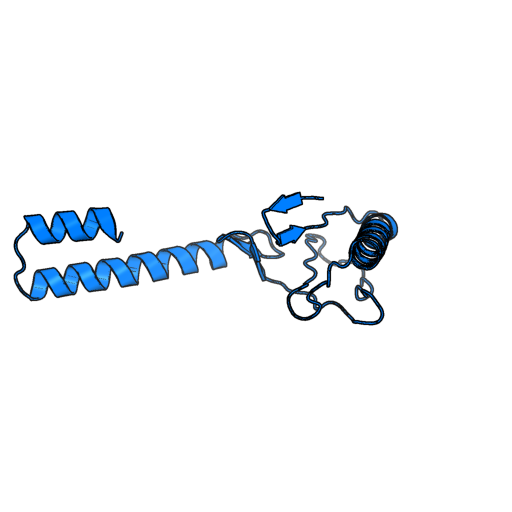TOM 607 C C . PHE A 1 77 ? -2.684 -3.395 0.364 1.00 92.81 77 PHE A C 1
ATOM 609 O O . PHE A 1 77 ? -2.341 -3.607 1.527 1.00 92.81 77 PHE A O 1
ATOM 616 N N . LEU A 1 78 ? -3.803 -3.921 -0.153 1.00 91.81 78 LEU A N 1
ATOM 617 C CA . LEU A 1 78 ? -4.687 -4.881 0.538 1.00 91.81 78 LEU A CA 1
ATOM 618 C C . LEU A 1 78 ? -5.051 -4.493 1.987 1.00 91.81 78 LEU A C 1
ATOM 620 O O . LEU A 1 78 ? -5.113 -5.320 2.891 1.00 91.81 78 LEU A O 1
ATOM 624 N N . GLY A 1 79 ? -5.285 -3.200 2.232 1.00 92.88 79 GLY A N 1
ATOM 625 C CA . GLY A 1 79 ? -5.635 -2.691 3.565 1.00 92.88 79 GLY A CA 1
ATOM 626 C C . GLY A 1 79 ? -4.454 -2.215 4.415 1.00 92.88 79 GLY A C 1
ATOM 627 O O . GLY A 1 79 ? -4.679 -1.483 5.384 1.00 92.88 79 GLY A O 1
ATOM 628 N N . CYS A 1 80 ? -3.221 -2.537 4.027 1.00 95.31 80 CYS A N 1
ATOM 629 C CA . CYS A 1 80 ? -1.997 -2.140 4.708 1.00 95.31 80 CYS A CA 1
ATOM 630 C C . CYS A 1 80 ? -1.303 -0.978 3.987 1.00 95.31 80 CYS A C 1
ATOM 632 O O . CYS A 1 80 ? -1.279 -0.933 2.762 1.00 95.31 80 CYS A O 1
ATOM 634 N N . PHE A 1 81 ? -0.751 -0.016 4.730 1.00 97.19 81 PHE A N 1
ATOM 635 C CA . PHE A 1 81 ? 0.069 1.032 4.117 1.00 97.19 81 PHE A CA 1
ATOM 636 C C 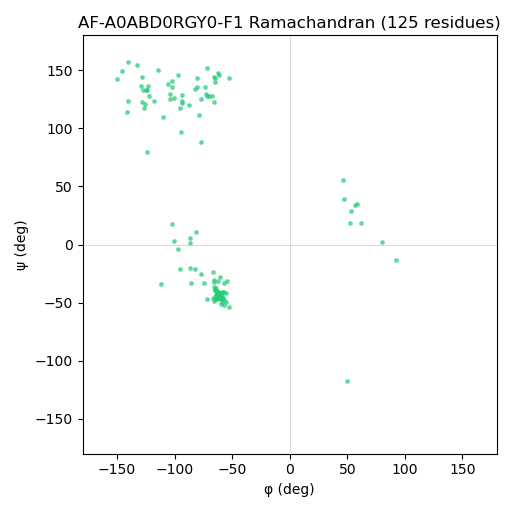. PHE A 1 81 ? 1.514 0.551 4.034 1.00 97.19 81 PHE A C 1
ATOM 638 O O . PHE A 1 81 ? 2.128 0.283 5.063 1.00 97.19 81 PHE A O 1
ATOM 645 N N . ILE A 1 82 ? 2.039 0.483 2.816 1.00 96.06 82 ILE A N 1
ATOM 646 C CA . ILE A 1 82 ? 3.449 0.229 2.531 1.00 96.06 82 ILE A CA 1
ATOM 647 C C . ILE A 1 82 ? 4.085 1.570 2.175 1.00 96.06 82 ILE A C 1
ATOM 649 O O . ILE A 1 82 ? 3.491 2.358 1.435 1.00 96.06 82 ILE A O 1
ATOM 653 N N . SER A 1 83 ? 5.266 1.833 2.726 1.00 97.38 83 SER A N 1
ATOM 654 C CA . SER A 1 83 ? 6.061 3.031 2.444 1.00 97.38 83 SER A CA 1
ATOM 655 C C . SER A 1 83 ? 7.358 2.625 1.742 1.00 97.38 83 SER A C 1
ATOM 657 O O . SER A 1 83 ? 7.879 1.545 2.011 1.00 97.38 83 SER A O 1
ATOM 659 N N . GLN A 1 84 ? 7.908 3.493 0.894 1.00 96.25 84 GLN A N 1
ATOM 660 C CA . GLN A 1 84 ? 9.157 3.262 0.159 1.00 96.25 84 GLN A CA 1
ATOM 661 C C . GLN A 1 84 ? 10.363 3.037 1.082 1.00 96.25 84 GLN A C 1
ATOM 663 O O . GLN A 1 84 ? 11.294 2.325 0.730 1.00 96.25 84 GLN A O 1
ATOM 668 N N . ASP A 1 85 ? 10.332 3.607 2.291 1.00 95.88 85 ASP A N 1
ATOM 669 C CA . ASP A 1 85 ? 11.358 3.411 3.317 1.00 95.88 85 ASP A CA 1
ATOM 670 C C . ASP A 1 85 ? 11.105 2.167 4.189 1.00 95.88 85 ASP A C 1
ATOM 672 O O . ASP A 1 85 ? 11.809 1.945 5.175 1.00 95.88 85 ASP A O 1
ATOM 676 N N . LEU A 1 86 ? 10.079 1.379 3.843 1.00 96.31 86 LEU A N 1
ATOM 677 C CA . LEU A 1 86 ? 9.574 0.203 4.554 1.00 96.31 86 LEU A CA 1
ATOM 678 C C . LEU A 1 86 ? 9.260 0.442 6.038 1.00 96.31 86 LEU A C 1
ATOM 680 O O . LEU A 1 86 ? 9.116 -0.510 6.811 1.00 96.31 86 LEU A O 1
ATOM 684 N N . LYS A 1 87 ? 9.101 1.702 6.462 1.00 96.81 87 LYS A N 1
ATOM 685 C CA . LYS A 1 87 ? 8.656 2.004 7.819 1.00 96.81 87 LYS A CA 1
ATOM 686 C C . LYS A 1 87 ? 7.148 1.854 7.934 1.00 96.81 87 LYS A C 1
ATOM 688 O O . LYS A 1 87 ? 6.365 2.259 7.072 1.00 96.81 87 LYS A O 1
ATOM 693 N N . TRP A 1 88 ? 6.739 1.358 9.095 1.00 97.62 88 TRP A N 1
ATOM 694 C CA . TRP A 1 88 ? 5.341 1.090 9.425 1.00 97.62 88 TRP A CA 1
ATOM 695 C C . TRP A 1 88 ? 4.588 2.292 10.000 1.00 97.62 88 TRP A C 1
ATOM 697 O O . TRP A 1 88 ? 3.406 2.161 10.302 1.00 97.62 88 TRP A O 1
ATOM 707 N N . VAL A 1 89 ? 5.232 3.458 10.134 1.00 97.88 89 VAL A N 1
ATOM 708 C CA . VAL A 1 89 ? 4.665 4.653 10.793 1.00 97.88 89 VAL A CA 1
ATOM 709 C C . VAL A 1 89 ? 3.298 5.015 10.209 1.00 97.88 89 VAL A C 1
ATOM 711 O O . VAL A 1 89 ? 2.311 5.031 10.935 1.00 97.88 89 VAL A O 1
ATOM 714 N N . THR A 1 90 ? 3.202 5.171 8.883 1.00 97.31 90 THR A N 1
ATOM 715 C CA . THR A 1 90 ? 1.939 5.484 8.191 1.00 97.31 90 THR A CA 1
ATOM 716 C C . THR A 1 90 ? 0.828 4.478 8.509 1.00 97.31 90 THR A C 1
ATOM 718 O O . THR A 1 90 ? -0.333 4.850 8.702 1.00 97.31 90 THR A O 1
ATOM 721 N N . HIS A 1 91 ? 1.164 3.186 8.547 1.00 98.06 91 HIS A N 1
ATOM 722 C CA . HIS A 1 91 ? 0.193 2.131 8.807 1.00 98.06 91 HIS A CA 1
ATOM 723 C C . HIS A 1 91 ? -0.256 2.123 10.269 1.00 98.06 91 HIS A C 1
ATOM 725 O O . HIS A 1 91 ? -1.459 2.099 10.536 1.00 98.06 91 HIS A O 1
ATOM 731 N N . ILE A 1 92 ? 0.703 2.200 11.194 1.00 98.25 92 ILE A N 1
ATOM 732 C CA . ILE A 1 92 ? 0.465 2.253 12.637 1.00 98.25 92 ILE A CA 1
ATOM 733 C C . ILE A 1 92 ? -0.405 3.463 12.968 1.00 98.25 92 ILE A C 1
ATOM 735 O O . ILE A 1 92 ? -1.446 3.295 13.597 1.00 98.25 92 ILE A O 1
ATOM 739 N N . ASP A 1 93 ? -0.065 4.650 12.464 1.00 97.94 93 ASP A N 1
ATOM 740 C CA . ASP A 1 93 ? -0.851 5.868 12.672 1.00 97.94 93 ASP A CA 1
ATOM 741 C C . ASP A 1 93 ? -2.287 5.709 12.160 1.00 97.94 93 ASP A C 1
ATOM 743 O O . ASP A 1 93 ? -3.243 6.127 12.819 1.00 97.94 93 ASP A O 1
ATOM 747 N N . SER A 1 94 ? -2.465 5.063 11.000 1.00 97.25 94 SER A N 1
ATOM 748 C CA . SER A 1 94 ? -3.790 4.774 10.445 1.00 97.25 94 SER A CA 1
ATOM 749 C C . SER A 1 94 ? -4.603 3.835 11.343 1.00 97.25 94 SER A C 1
ATOM 751 O O . SER A 1 94 ? -5.790 4.088 11.574 1.00 97.25 94 SER A O 1
ATOM 753 N N . ILE A 1 95 ? -3.986 2.772 11.869 1.00 97.12 95 ILE A N 1
ATOM 754 C CA . ILE A 1 95 ? -4.634 1.830 12.792 1.00 97.12 95 ILE A CA 1
ATOM 755 C C . ILE A 1 95 ? -4.975 2.525 14.111 1.00 97.12 95 ILE A C 1
ATOM 757 O O . ILE A 1 95 ? -6.119 2.444 14.561 1.00 97.12 95 ILE A O 1
ATOM 761 N N . VAL A 1 96 ? -4.024 3.253 14.700 1.00 98.06 96 VAL A N 1
ATOM 762 C CA . VAL A 1 96 ? -4.209 3.976 15.964 1.00 98.06 96 VAL A CA 1
ATOM 763 C C . VAL A 1 96 ? -5.348 4.984 15.839 1.00 98.06 96 VAL A C 1
ATOM 765 O O . VAL A 1 96 ? -6.239 4.989 16.688 1.00 98.06 96 VAL A O 1
ATOM 768 N N . LYS A 1 97 ? -5.408 5.772 14.754 1.00 97.44 97 LYS A N 1
ATOM 769 C CA . LYS A 1 97 ? -6.532 6.693 14.506 1.00 97.44 97 LYS A CA 1
ATOM 770 C C . LYS A 1 97 ? -7.877 5.969 14.459 1.00 97.44 97 LYS A C 1
ATOM 772 O O . LYS A 1 97 ? -8.831 6.424 15.089 1.00 97.44 97 LYS A O 1
ATOM 777 N N . LYS A 1 98 ? -7.969 4.844 13.741 1.00 96.38 98 LYS A N 1
ATOM 778 C CA . LYS A 1 98 ? -9.211 4.055 13.660 1.00 96.38 98 LYS A CA 1
ATOM 779 C C . LYS A 1 98 ? -9.621 3.507 15.027 1.00 96.38 98 LYS A C 1
ATOM 781 O O . LYS A 1 98 ? -10.784 3.635 15.406 1.00 96.38 98 LYS A O 1
ATOM 786 N N . ALA A 1 99 ? -8.678 2.953 15.786 1.00 97.31 99 ALA A N 1
ATOM 787 C CA . ALA A 1 99 ? -8.930 2.450 17.133 1.00 97.31 99 ALA A CA 1
ATOM 788 C C . ALA A 1 99 ? -9.400 3.573 18.074 1.00 97.31 99 ALA A C 1
ATOM 790 O O . ALA A 1 99 ? -10.397 3.418 18.779 1.00 97.31 99 ALA A O 1
ATOM 791 N N . GLN A 1 100 ? -8.751 4.740 18.033 1.00 97.75 100 GLN A N 1
ATOM 792 C CA . GLN A 1 100 ? -9.134 5.909 18.829 1.00 97.75 100 GLN A CA 1
ATOM 793 C C . GLN A 1 100 ? -10.546 6.410 18.504 1.00 97.75 100 GLN A C 1
ATOM 795 O O . GLN A 1 100 ? -11.292 6.742 19.427 1.00 97.75 100 GLN A O 1
ATOM 800 N N . GLN A 1 101 ? -10.935 6.436 17.224 1.00 97.38 101 GLN A N 1
ATOM 801 C CA . GLN A 1 101 ? -12.296 6.793 16.805 1.00 97.38 101 GLN A CA 1
ATOM 802 C C . GLN A 1 101 ? -13.335 5.811 17.367 1.00 97.38 101 GLN A C 1
ATOM 804 O O . GLN A 1 101 ? -14.331 6.229 17.956 1.00 97.38 101 GLN A O 1
ATOM 809 N N . ARG A 1 102 ? -13.080 4.502 17.267 1.00 97.31 102 ARG A N 1
ATOM 810 C CA . ARG A 1 102 ? -13.974 3.456 17.800 1.00 97.31 102 ARG A CA 1
ATOM 811 C C . ARG A 1 102 ? -14.095 3.529 19.327 1.00 97.31 102 ARG A C 1
ATOM 813 O O . ARG A 1 102 ? -15.197 3.509 19.872 1.00 97.31 102 ARG A O 1
ATOM 820 N N . LEU A 1 103 ? -12.974 3.726 20.022 1.00 97.62 103 LEU A N 1
ATOM 821 C CA . LEU A 1 103 ? -12.941 3.937 21.473 1.00 97.62 103 LEU A CA 1
ATOM 822 C C . LEU A 1 103 ? -13.622 5.242 21.895 1.00 97.62 103 LEU A C 1
ATOM 824 O O . LEU A 1 103 ? -14.180 5.324 22.989 1.00 97.62 103 LEU A O 1
ATOM 828 N N . TYR A 1 104 ? -13.573 6.288 21.069 1.00 97.69 104 TYR A N 1
ATOM 829 C CA . TYR A 1 104 ? -14.320 7.516 21.325 1.00 97.69 104 TYR A CA 1
ATOM 830 C C . TYR A 1 104 ? -15.827 7.250 21.339 1.00 97.69 104 TYR A C 1
ATOM 832 O O . TYR A 1 104 ? -16.481 7.649 22.301 1.00 97.69 104 TYR A O 1
ATOM 840 N N . PHE A 1 105 ? -16.363 6.508 20.365 1.00 97.06 105 PHE A N 1
ATOM 841 C CA . PHE A 1 105 ? -17.776 6.120 20.377 1.00 97.06 105 PHE A CA 1
ATOM 842 C C . PHE A 1 105 ? -18.141 5.300 21.613 1.00 97.06 105 PHE A C 1
ATOM 844 O O . PHE A 1 105 ? -19.108 5.638 22.289 1.00 97.06 105 PHE A O 1
ATOM 851 N N . LEU A 1 106 ? -17.326 4.310 21.990 1.00 97.69 106 LEU A N 1
ATOM 852 C CA . LEU A 1 106 ? -17.563 3.546 23.218 1.00 97.69 106 LEU A CA 1
ATOM 853 C C . LEU A 1 106 ? -17.607 4.449 24.467 1.00 97.69 106 LEU A C 1
ATOM 855 O O . LEU A 1 106 ? -18.471 4.281 25.329 1.00 97.69 106 LEU A O 1
ATOM 859 N N . ARG A 1 107 ? -16.712 5.444 24.559 1.00 97.69 107 ARG A N 1
ATOM 860 C CA . ARG A 1 107 ? -16.723 6.439 25.647 1.00 97.69 107 ARG A CA 1
ATOM 861 C C . ARG A 1 107 ? -17.985 7.302 25.631 1.00 97.69 107 ARG A C 1
ATOM 863 O O . ARG A 1 107 ? -18.519 7.575 26.703 1.00 97.69 107 ARG A O 1
ATOM 870 N N . GLN A 1 108 ? -18.470 7.707 24.455 1.00 97.94 108 GLN A N 1
ATOM 871 C CA . GLN A 1 108 ? -19.734 8.444 24.339 1.00 97.94 108 GLN A CA 1
ATOM 872 C C . GLN A 1 108 ? -20.920 7.582 24.784 1.00 97.94 108 GLN A C 1
ATOM 874 O O . GLN A 1 108 ? -21.705 8.027 25.612 1.00 97.94 108 GLN A O 1
ATOM 879 N N . LEU A 1 109 ? -21.012 6.330 24.329 1.00 97.00 109 LEU A N 1
ATOM 880 C CA . LEU A 1 109 ? -22.075 5.408 24.746 1.00 97.00 109 LEU A CA 1
ATOM 881 C C . LEU A 1 109 ? -22.077 5.190 26.264 1.00 97.00 109 LEU A C 1
ATOM 883 O O . LEU A 1 109 ? -23.127 5.241 26.901 1.00 97.00 109 LEU A O 1
ATOM 887 N N . LYS A 1 110 ? -20.893 5.037 26.870 1.00 97.44 110 LYS A N 1
ATOM 888 C CA . LYS A 1 110 ? -20.764 4.976 28.331 1.00 97.44 110 LYS A CA 1
ATOM 889 C C . LYS A 1 110 ? -21.249 6.268 29.000 1.00 97.44 110 LYS A C 1
ATOM 891 O O . LYS A 1 110 ? -21.929 6.196 30.016 1.00 97.44 110 LYS A O 1
ATOM 896 N N . LYS A 1 111 ? -20.927 7.440 28.439 1.00 97.88 111 LYS A N 1
ATOM 897 C CA . LYS A 1 111 ? -21.380 8.750 28.942 1.00 97.88 111 LYS A CA 1
ATOM 898 C C . LYS A 1 111 ? -22.907 8.900 28.894 1.00 97.88 111 LYS A C 1
ATOM 900 O O . LYS A 1 111 ? -23.468 9.557 29.762 1.00 97.88 111 LYS A O 1
ATOM 905 N N . PHE A 1 112 ? -23.571 8.266 27.929 1.00 97.06 112 PHE A N 1
ATOM 906 C CA . PHE A 1 112 ? -25.034 8.190 27.847 1.00 97.06 112 PHE A CA 1
ATOM 907 C C . PHE A 1 112 ? -25.653 7.104 28.746 1.00 97.06 112 PHE A C 1
ATOM 909 O O . PHE A 1 112 ? -26.843 6.832 28.634 1.00 97.06 112 PHE A O 1
ATOM 916 N N . ASN A 1 113 ? -24.873 6.504 29.654 1.00 96.81 113 ASN A N 1
ATOM 917 C CA . ASN A 1 113 ? -25.320 5.494 30.619 1.00 96.81 113 ASN A CA 1
ATOM 918 C C . ASN A 1 113 ? -25.946 4.244 29.980 1.00 96.81 113 ASN A C 1
ATOM 920 O O . ASN A 1 113 ? -26.865 3.649 30.543 1.00 96.81 113 ASN A O 1
ATOM 924 N N . LEU A 1 114 ? -25.447 3.818 28.814 1.00 97.25 114 LEU A N 1
ATOM 925 C CA . LEU A 1 114 ? -25.878 2.545 28.239 1.00 97.25 114 LEU A CA 1
ATOM 926 C C . LEU A 1 114 ? -25.522 1.367 29.171 1.00 97.25 114 LEU A C 1
ATOM 928 O O . LEU A 1 114 ? -24.456 1.384 29.799 1.00 97.25 114 LEU A O 1
ATOM 932 N N . PRO A 1 115 ? -26.364 0.314 29.215 1.00 97.75 115 PRO A N 1
ATOM 933 C CA . PRO A 1 115 ? -26.082 -0.904 29.964 1.00 97.75 115 PRO A CA 1
ATOM 934 C C . PRO A 1 115 ? -24.718 -1.505 29.621 1.00 97.75 115 PRO A C 1
ATOM 936 O O . PRO A 1 115 ? -24.300 -1.532 28.460 1.00 97.75 115 PRO A O 1
ATOM 939 N N . GLN A 1 116 ? -24.041 -2.056 30.630 1.00 96.94 116 GLN A N 1
ATOM 940 C CA . GLN A 1 116 ? -22.713 -2.653 30.464 1.00 96.94 116 GLN A CA 1
ATOM 941 C C . GLN A 1 116 ? -22.694 -3.773 29.413 1.00 96.94 116 GLN A C 1
ATOM 943 O O . GLN A 1 116 ? -21.698 -3.926 28.708 1.00 96.94 116 GLN A O 1
ATOM 948 N N . GLU A 1 117 ? -23.784 -4.530 29.282 1.00 97.75 117 GLU A N 1
ATOM 949 C CA . GLU A 1 117 ? -23.917 -5.575 28.263 1.00 97.75 117 GLU A CA 1
ATOM 950 C C . GLU A 1 117 ? -23.832 -5.005 26.843 1.00 97.75 117 GLU A C 1
ATOM 952 O O . GLU A 1 117 ? -23.051 -5.507 26.034 1.00 97.75 117 GLU A O 1
ATOM 957 N N . LEU A 1 118 ? -24.531 -3.898 26.565 1.00 97.19 118 LEU A N 1
ATOM 958 C CA . LEU A 1 118 ? -24.472 -3.225 25.264 1.00 97.19 118 LEU A CA 1
ATOM 959 C C . LEU A 1 118 ? -23.085 -2.628 24.995 1.00 97.19 118 LEU A C 1
ATOM 961 O O . LEU A 1 118 ? -22.598 -2.678 23.868 1.00 97.19 118 LEU A O 1
ATOM 965 N N . LEU A 1 119 ? -22.409 -2.107 26.025 1.00 97.56 119 LEU A N 1
ATOM 966 C CA . LEU A 1 119 ? -21.036 -1.607 25.889 1.00 97.56 119 LEU A CA 1
ATOM 967 C C . LEU A 1 119 ? -20.045 -2.732 25.544 1.00 97.56 119 LEU A C 1
ATOM 969 O O . LEU A 1 119 ? -19.149 -2.521 24.726 1.00 97.56 119 LEU A O 1
ATOM 973 N N . ARG A 1 120 ? -20.208 -3.926 26.133 1.00 97.56 120 ARG A N 1
ATOM 974 C CA . ARG A 1 120 ? -19.392 -5.110 25.802 1.00 97.56 120 ARG A CA 1
ATOM 975 C C . ARG A 1 120 ? -19.660 -5.589 24.378 1.00 97.56 120 ARG A C 1
ATOM 977 O O . ARG A 1 120 ? -18.705 -5.811 23.642 1.00 97.56 120 ARG A O 1
ATOM 984 N N . GLN A 1 121 ? -20.930 -5.681 23.979 1.00 97.31 121 GLN A N 1
ATOM 985 C CA . GLN A 1 121 ? -21.307 -6.039 22.608 1.00 97.31 121 GLN A CA 1
ATOM 986 C C . GLN A 1 121 ? -20.718 -5.056 21.591 1.00 97.31 121 GLN A C 1
ATOM 988 O O . GLN A 1 121 ? -20.118 -5.481 20.606 1.00 97.31 121 GLN A O 1
ATOM 993 N N . PHE A 1 122 ? -20.818 -3.750 21.858 1.00 96.88 122 PHE A N 1
ATOM 994 C CA . PHE A 1 122 ? -20.221 -2.728 21.001 1.00 96.88 122 PHE A CA 1
ATOM 995 C C . PHE A 1 122 ? -18.702 -2.889 20.895 1.00 96.88 122 PHE A C 1
ATOM 997 O O . PHE A 1 122 ? -18.167 -2.856 19.790 1.00 96.88 122 PHE A O 1
ATOM 1004 N N . TYR A 1 123 ? -18.006 -3.082 22.023 1.00 96.38 123 TYR A N 1
ATOM 1005 C CA . TYR A 1 123 ? -16.557 -3.290 22.024 1.00 96.38 123 TYR A CA 1
ATOM 1006 C C . TYR A 1 123 ? -16.173 -4.486 21.148 1.00 96.38 123 TYR A C 1
ATOM 1008 O O . TYR A 1 123 ? -15.371 -4.323 20.239 1.00 96.38 123 TYR A O 1
ATOM 1016 N N . SER A 1 124 ? -16.796 -5.650 21.349 1.00 96.38 124 SER A N 1
ATOM 1017 C CA . SER A 1 124 ? -16.482 -6.864 20.586 1.00 96.38 124 SER A CA 1
ATOM 1018 C C . SER A 1 124 ? -16.818 -6.776 19.095 1.00 96.38 124 SER A C 1
ATOM 1020 O O . SER A 1 124 ? -16.171 -7.440 18.293 1.00 96.38 124 SER A O 1
ATOM 1022 N N . ALA A 1 125 ? -17.838 -6.003 18.716 1.00 95.62 125 ALA A N 1
ATOM 1023 C CA . ALA A 1 125 ? -18.264 -5.894 17.322 1.00 95.62 125 ALA A CA 1
ATOM 1024 C C . ALA A 1 125 ? -17.485 -4.834 16.527 1.00 95.62 125 ALA A C 1
ATOM 1026 O O . ALA A 1 125 ? -17.317 -4.968 15.316 1.00 95.62 125 ALA A O 1
ATOM 1027 N N . VAL A 1 126 ? -17.069 -3.748 17.183 1.00 93.38 126 VAL A N 1
ATOM 1028 C CA . VAL A 1 126 ? -16.588 -2.540 16.498 1.00 93.38 126 VAL A CA 1
ATOM 1029 C C . VAL A 1 126 ? -15.098 -2.305 16.693 1.00 93.38 126 VAL A C 1
ATOM 1031 O O . VAL A 1 126 ? -14.472 -1.752 15.787 1.00 93.38 126 VAL A O 1
ATOM 1034 N N . ILE A 1 127 ? -14.538 -2.654 17.853 1.00 89.38 127 ILE A N 1
ATOM 1035 C CA . ILE A 1 127 ? -13.125 -2.410 18.178 1.00 89.38 127 ILE A CA 1
ATOM 1036 C C . ILE A 1 127 ? -12.296 -3.585 17.690 1.00 89.38 127 ILE A C 1
ATOM 1038 O O . ILE A 1 127 ? -11.507 -3.310 16.751 1.00 89.38 127 ILE A O 1
#

InterPro domains:
  IPR015095 Alkylated DNA repair protein AlkB, homologue 8, N-terminal [PF09004] (88-127)

Solvent-accessible surface area (backbone atoms only — not comparable to full-atom values): 7941 Å² total; per-residue (Å²): 116,49,76,53,96,89,51,72,44,84,74,64,79,71,54,97,84,43,55,62,70,42,52,49,51,53,50,52,50,53,54,49,30,56,78,67,79,43,84,79,60,66,90,76,46,67,42,70,73,72,73,88,59,94,77,66,79,89,75,79,84,53,68,57,95,93,37,75,41,50,75,46,64,60,48,75,56,95,88,40,46,49,32,40,85,70,51,54,61,72,32,52,53,51,50,50,52,52,50,52,54,44,51,48,52,53,51,51,46,52,72,71,65,55,56,69,67,59,54,49,52,48,46,78,75,66,104

Secondary structure (DSSP, 8-state):
-EEETTEEE-----BTTB-HHHHHHHHHHHHHHHHTTPPP-TTT-EE------SSPPPPPPPEETTEEPEE-SEEEETTEEEETT--SHHHHHHHHHHHHHHHHHHHHHHHTT--HHHHHHHHHHH-

Foldseek 3Di:
DDDDDPDDDQDDDQDPNDPPPSLVVLAVVLVVCVVVVHDDPQVPAADEAADPDPDDDDHDFRDRPNHTHHYDQWDQDPNAIAGSPRDRPVRVVVVVVQVVVLVVVLVVCVVVVDDPVVSVVSVVPRD

=== Feature glossary ===
Each block in this record encodes a different view of the same protein. In brief:

Predicted aligned error. PAE(i, j) answers: if I align the predicted and true structures on residue i, how far off (in Å) do I expect residue j to be? A block-diagonal PAE matrix with low values on the blocks and high values off-diagonal is the signature of a multi-domain protein with confidently predicted domains but uncertain inter-domain orientation.

Contact-map, Ramachandran, and PAE plots. Plot images: a contact map (which residues are cl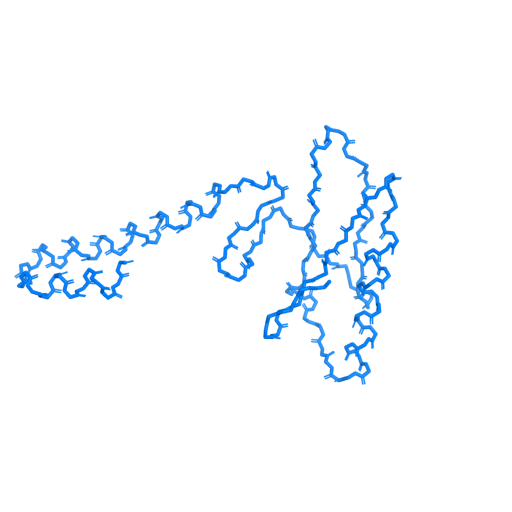ose in 3D, as an N×N binary image), a Ramachandran scatter (backbone torsion angles, revealing secondary-structure composition at a glance), and — for AlphaFold structures — a PAE heatmap (pairwise prediction confidence).

Backbone torsions (φ/ψ). φ (phi) and ψ (psi) are the two rotatable backbone dihedrals per residue: φ is the C(i-1)–N–Cα–C torsion, ψ is the N–Cα–C–N(i+1) torsion, both in degrees on (−180°, 180°]. α-helical residues cluster near (−60°, −45°); β-strand residues near (−120°, +130°). A Ramachandran plot is simply a scatter of (φ, ψ) for every residue.

Foldseek 3Di. A 3Di character summarizes, for each residue, the relative orientation of the Cα frame of its nearest spatial neighbor. Because it encodes fold topology rather than chemistry, 3Di alignments detect remote structural similarity that sequence alignment misses.

Radius of gyration, Cα contacts, bounding box. Three whole-structure scalars: the radius of gyration (RMS distance of Cα from centroid, in Å), the count of Cα–Cα contacts (pairs closer than 8 Å and separated by more than four residues in sequence — i.e. tertiary, not local, contacts), and the bounding-box dimensions. Together they distinguish compact globular folds from extended fibres or disordered chains.

Sequence. Sequence gives the chain of amino acids in standard one-letter code (A=alanine, C=cysteine, …, Y=tyrosine), read N→C. It is the only feature that is directly encoded by the gene; all structural features are derived from the folded form of this sequence.

mmCIF coordinates. Atomic coordinates in PDBx/mmCIF format — the same representation the Protein Data Bank distributes. Each line of the _atom_site loop places one backbone atom in Cartesian space (units: ångströms, origin: arbitrary).

Secondary structure (3-state, P-SEA). Three-state secondary structure (P-SEA) collapses the eight DSSP classes into helix (a), strand (b), and coil (c). P-SEA assigns these from Cα geometry alone — distances and angles — without requiring backbone oxygens, so it works on any Cα trace.

InterPro / GO / CATH / organism. Functional annotations link the protein to curated databases. InterPro entries identify conserved domains and families by matching the sequence against member-database signatures (Pfam, PROSITE, CDD, …). Gene Ontology (GO) terms describe molecular function, biological process, and cellular component in a controlled vocabulary. CATH places the structure in a hierarchical fold classification (Class/Architecture/Topology/Homologous-superfamily). The organism is the source species.

B-factor. B-factor (Debye–Waller factor) reflects atomic displacement in the crystal lattice. It is an experimental observable (units Å²), not a prediction; low values mean the atom is pinned down, high values mean it moves or is heterogeneous across the crystal.

Rendered structure images. Structure images are PyMOL renders from six orthogonal camera directions. Cartoon representation draws helices as coils and strands as arrows; sticks shows the backbone as bonds; surface shows the solvent-excluded envelope. Rainbow coloring maps sequence position to hue (blue→red, N→C); chain coloring assigns a distinct color per polypeptide.

Solvent-accessible surface area. Solvent-accessible surface area (SASA) is the area in Å² traced out by the centre of a 1.4 Å probe sphere (a water molecule) rolled over the protein's van der Waals surface (Shrake–Rupley / Lee–Richards construction). Buried residues have near-zero SASA; fully exposed residues can exceed 200 Å². The total SASA scales roughly with the number of surface residues.

Secondary structure (8-state, DSSP). The SS8 string is DSSP's per-residue secondary-structure call. α-helix (H) means an i→i+4 H-bond ladder; β-strand (E) means the residue participates in a β-sheet; 3₁₀ (G) and π (I) are tighter and wider helices; T/S are turns/bends; '-' is loop.

pLDDT. For AlphaFold models, the B-factor field carries pLDDT — the model's own estimate of local accuracy on a 0–100 scale. Regions with pLDDT<50 should be treated as essentially unmodeled; they often correspond to intrinsically disordered segments.

Nearest PDB structures. Nearest PDB neighbors are the top structural matches found by Foldseek when searching this structure against the entire Protein Data Bank. Each hit reports a TM-score (0 to 1; >0.5 almost always implies the same fold) and an E-value. These are *structural* homologs — they may share no detectable sequence similarity.